Protein AF-A0A4Y2CE20-F1 (afdb_monomer_lite)

Sequence (156 aa):
DAIPNYDEEVDYIQELLETLKATRIEEEKEAKRLEEEKKKLEREEKWIAEEREAKRILEEKELENAFQLKKLQLELENKSRPSETVPMAKPKLEMRHLMQKFDPKEGDVSLYLVLFERQARRVEINEDSWVSHLIGRDVTADCQGVGRSFKRLLAY

Radius of gyration: 48.74 Å; chains: 1; bounding box: 91×33×135 Å

Foldseek 3Di:
DDDPPVVVVVVVVVVVVVVVVVVVVVVVVVVVVVVVVVVVVVVVVVVVVVVVVVVVVVVVVVVVVVVVVVVVVVVVCVPVVPPPCCPPPVVVCQLPNQADDADPVPGDPLVRVVSLVVVCVVNVPDLLCSVCSVVVHPDPDDPPDDSPPPVVVNPD

Organism: Araneus ventricosus (NCBI:txid182803)

pLDDT: mean 79.22, std 19.48, range [39.97, 98.0]

Structure (mmCIF, N/CA/C/O backbone):
data_AF-A0A4Y2CE20-F1
#
_entry.id   AF-A0A4Y2CE20-F1
#
loop_
_atom_site.group_PDB
_atom_site.id
_atom_site.type_symbol
_atom_site.label_atom_id
_atom_site.label_alt_id
_atom_site.label_comp_id
_atom_site.label_asym_id
_atom_site.label_entity_id
_atom_site.label_seq_id
_atom_site.pdbx_PDB_ins_code
_atom_site.Cartn_x
_atom_site.Cartn_y
_atom_site.Cartn_z
_atom_site.occupancy
_atom_site.B_iso_or_equiv
_atom_site.auth_seq_id
_atom_site.auth_comp_id
_atom_site.auth_asym_id
_atom_site.auth_atom_id
_atom_site.pdbx_PDB_model_num
ATOM 1 N N . ASP A 1 1 ? 29.019 15.490 -77.343 1.00 45.09 1 ASP A N 1
ATOM 2 C CA . ASP A 1 1 ? 28.547 14.365 -76.518 1.00 45.09 1 ASP A CA 1
ATOM 3 C C . ASP A 1 1 ? 29.374 14.284 -75.248 1.00 45.09 1 ASP A C 1
ATOM 5 O O . ASP A 1 1 ? 30.512 13.836 -75.288 1.00 45.09 1 ASP A O 1
ATOM 9 N N . ALA A 1 2 ? 28.860 14.842 -74.149 1.00 59.84 2 ALA A N 1
ATOM 10 C CA . ALA A 1 2 ? 29.476 14.685 -72.835 1.00 59.84 2 ALA A CA 1
ATOM 11 C C . ALA A 1 2 ? 28.976 13.358 -72.256 1.00 59.84 2 ALA A C 1
ATOM 13 O O . ALA A 1 2 ? 27.773 13.183 -72.071 1.00 59.84 2 ALA A O 1
ATOM 14 N N . ILE A 1 3 ? 29.888 12.411 -72.053 1.00 59.00 3 ILE A N 1
ATOM 15 C CA . ILE A 1 3 ? 29.602 11.140 -71.385 1.00 59.00 3 ILE A CA 1
ATOM 16 C C . ILE A 1 3 ? 29.281 11.482 -69.920 1.00 59.00 3 ILE A C 1
ATOM 18 O O . ILE A 1 3 ? 30.120 12.123 -69.283 1.00 59.00 3 ILE A O 1
ATOM 22 N N . PRO A 1 4 ? 28.096 11.137 -69.381 1.00 60.47 4 PRO A N 1
ATOM 23 C CA . PRO A 1 4 ? 27.798 11.373 -67.972 1.00 60.47 4 PRO A CA 1
ATOM 24 C C . PRO A 1 4 ? 28.794 10.601 -67.099 1.00 60.47 4 PRO A C 1
ATOM 26 O O . PRO A 1 4 ? 29.064 9.428 -67.365 1.00 60.47 4 PRO A O 1
ATOM 29 N N . ASN A 1 5 ? 29.369 11.261 -66.092 1.00 66.38 5 ASN A N 1
ATOM 30 C CA . ASN A 1 5 ? 30.322 10.651 -65.166 1.00 66.38 5 ASN A CA 1
ATOM 31 C C . ASN A 1 5 ? 29.565 9.801 -64.133 1.00 66.38 5 ASN A C 1
ATOM 33 O O . ASN A 1 5 ? 29.279 10.251 -63.029 1.00 66.38 5 ASN A O 1
ATOM 37 N N . TYR A 1 6 ? 29.179 8.591 -64.539 1.00 61.97 6 TYR A N 1
ATOM 38 C CA . TYR A 1 6 ? 28.413 7.649 -63.718 1.00 61.97 6 TYR A CA 1
ATOM 39 C C . TYR A 1 6 ? 29.158 7.183 -62.455 1.00 61.97 6 TYR A C 1
ATOM 41 O O . TYR A 1 6 ? 28.506 6.740 -61.514 1.00 61.97 6 TYR A O 1
ATOM 49 N N . ASP A 1 7 ? 30.487 7.301 -62.404 1.00 68.50 7 ASP A N 1
ATOM 50 C CA . ASP A 1 7 ? 31.287 6.806 -61.277 1.00 68.50 7 ASP A CA 1
ATOM 51 C C . ASP A 1 7 ? 31.102 7.667 -60.010 1.00 68.50 7 ASP A C 1
ATOM 53 O O . ASP A 1 7 ? 30.939 7.125 -58.920 1.00 68.50 7 ASP A O 1
ATOM 57 N N . GLU A 1 8 ? 30.998 8.997 -60.139 1.00 76.69 8 GLU A N 1
ATOM 58 C CA . GLU A 1 8 ? 30.767 9.899 -58.993 1.00 76.69 8 GLU A CA 1
ATOM 59 C C . GLU A 1 8 ? 29.369 9.723 -58.371 1.00 76.69 8 GLU A C 1
ATOM 61 O O . GLU A 1 8 ? 29.204 9.801 -57.151 1.00 76.69 8 GLU A O 1
ATOM 66 N N . GLU A 1 9 ? 28.348 9.460 -59.194 1.00 82.56 9 GLU A N 1
ATOM 67 C CA . GLU A 1 9 ? 26.987 9.205 -58.706 1.00 82.56 9 GLU A CA 1
ATOM 68 C C . GLU A 1 9 ? 26.888 7.856 -57.979 1.00 82.56 9 GLU A C 1
ATOM 70 O O . GLU A 1 9 ? 26.180 7.744 -56.976 1.00 82.56 9 GLU A O 1
ATOM 75 N N . VAL A 1 10 ? 27.612 6.835 -58.451 1.00 86.31 10 VAL A N 1
ATOM 76 C CA . VAL A 1 10 ? 27.662 5.513 -57.809 1.00 86.31 10 VAL A CA 1
ATOM 77 C C . VAL A 1 10 ? 28.376 5.587 -56.458 1.00 86.31 10 VAL A C 1
ATOM 79 O O . VAL A 1 10 ? 27.849 5.045 -55.482 1.00 86.31 10 VAL A O 1
ATOM 82 N N . ASP A 1 11 ? 29.496 6.308 -56.372 1.00 86.81 11 ASP A N 1
ATOM 83 C CA . ASP A 1 11 ? 30.224 6.528 -55.116 1.00 86.81 11 ASP A CA 1
ATOM 84 C C . ASP A 1 11 ? 29.355 7.270 -54.085 1.00 86.81 11 ASP A C 1
ATOM 86 O O . ASP A 1 11 ? 29.255 6.851 -52.928 1.00 86.81 11 ASP A O 1
ATOM 90 N N . TYR A 1 12 ? 28.628 8.307 -54.517 1.00 90.38 12 TYR A N 1
ATOM 91 C CA . TYR A 1 12 ? 27.691 9.041 -53.662 1.00 90.38 12 TYR A CA 1
ATOM 92 C C . TYR A 1 12 ? 26.539 8.160 -53.151 1.00 90.38 12 TYR A C 1
ATOM 94 O O . TYR A 1 12 ? 26.181 8.201 -51.970 1.00 90.38 12 TYR A O 1
ATOM 102 N N . ILE A 1 13 ? 25.952 7.329 -54.020 1.00 92.31 13 ILE A N 1
ATOM 103 C CA . ILE A 1 13 ? 24.880 6.399 -53.635 1.00 92.31 13 ILE A CA 1
ATOM 104 C C . ILE A 1 13 ? 25.403 5.353 -52.645 1.00 92.31 13 ILE A C 1
ATOM 106 O O . ILE A 1 13 ? 24.688 4.994 -51.704 1.00 92.31 13 ILE A O 1
ATOM 110 N N . GLN A 1 14 ? 26.633 4.871 -52.827 1.00 92.44 14 GLN A N 1
ATOM 111 C CA . GLN A 1 14 ? 27.249 3.911 -51.920 1.00 92.44 14 GLN A CA 1
ATOM 112 C C . GLN A 1 14 ? 27.486 4.518 -50.529 1.00 92.44 14 GLN A C 1
ATOM 114 O O . GLN A 1 14 ? 27.077 3.912 -49.536 1.00 92.44 14 GLN A O 1
ATOM 119 N N . GLU A 1 15 ? 28.045 5.729 -50.449 1.00 94.31 15 GLU A N 1
ATOM 120 C CA . GLU A 1 15 ? 28.243 6.458 -49.188 1.00 94.31 15 GLU A CA 1
ATOM 121 C C . GLU A 1 15 ? 26.904 6.722 -48.470 1.00 94.31 15 GLU A C 1
ATOM 123 O O . GLU A 1 15 ? 26.760 6.502 -47.260 1.00 94.31 15 GLU A O 1
ATOM 128 N N . LEU A 1 16 ? 25.865 7.107 -49.220 1.00 95.75 16 LEU A N 1
ATOM 129 C CA . LEU A 1 16 ? 24.520 7.304 -48.675 1.00 95.75 16 LEU A CA 1
ATOM 130 C C . LEU A 1 16 ? 23.920 5.997 -48.123 1.00 95.75 16 LEU A C 1
ATOM 132 O O . LEU A 1 16 ? 23.251 5.985 -47.089 1.00 95.75 16 LEU A O 1
ATOM 136 N N . LEU A 1 17 ? 24.171 4.867 -48.783 1.00 96.06 17 LEU A N 1
ATOM 137 C CA . LEU A 1 17 ? 23.738 3.549 -48.314 1.00 96.06 17 LEU A CA 1
ATOM 138 C C . LEU A 1 17 ? 24.485 3.102 -47.054 1.00 96.06 17 LEU A C 1
ATOM 140 O O . LEU A 1 17 ? 23.887 2.472 -46.179 1.00 96.06 17 LEU A O 1
ATOM 144 N N . GLU A 1 18 ? 25.778 3.392 -46.957 1.00 96.12 18 GLU A N 1
ATOM 145 C CA . GLU A 1 18 ? 26.597 3.075 -45.786 1.00 96.12 18 GLU A CA 1
ATOM 146 C C . GLU A 1 18 ? 26.161 3.889 -44.568 1.00 96.12 18 GLU A C 1
ATOM 148 O O . GLU A 1 18 ? 25.946 3.322 -43.493 1.00 96.12 18 GLU A O 1
ATOM 153 N N . THR A 1 19 ? 25.923 5.188 -44.750 1.00 96.25 19 THR A N 1
ATOM 154 C CA . THR A 1 19 ? 25.408 6.063 -43.689 1.00 96.25 19 THR A CA 1
ATOM 155 C C . THR A 1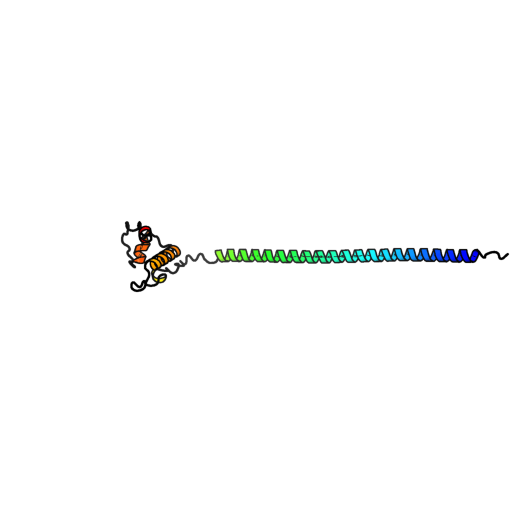 19 ? 24.020 5.631 -43.219 1.00 96.25 19 THR A C 1
ATOM 157 O O . THR A 1 19 ? 23.818 5.487 -42.016 1.00 96.25 19 THR A O 1
ATOM 160 N N . LEU A 1 20 ? 23.091 5.307 -44.127 1.00 96.81 20 LEU A N 1
ATOM 161 C CA . LEU A 1 20 ? 21.760 4.790 -43.768 1.00 96.81 20 LEU A CA 1
ATOM 162 C C . LEU A 1 20 ? 21.807 3.450 -43.017 1.00 96.81 20 LEU A C 1
ATOM 164 O O . LEU A 1 20 ? 20.983 3.187 -42.139 1.00 96.81 20 LEU A O 1
ATOM 168 N N . LYS A 1 21 ? 22.756 2.570 -43.354 1.00 97.00 21 LYS A N 1
ATOM 169 C CA . LYS A 1 21 ? 22.967 1.322 -42.604 1.00 97.00 21 LYS A CA 1
ATOM 170 C C . LYS A 1 21 ? 23.512 1.615 -41.209 1.00 97.00 21 LYS A C 1
ATOM 172 O O . LYS A 1 21 ? 23.043 1.015 -40.244 1.00 97.00 21 LYS A O 1
ATOM 177 N N . ALA A 1 22 ? 24.474 2.529 -41.101 1.00 96.44 22 ALA A N 1
ATOM 178 C CA . ALA A 1 22 ? 25.072 2.913 -39.830 1.00 96.44 22 ALA A CA 1
ATOM 179 C C . ALA A 1 22 ? 24.051 3.569 -38.889 1.00 96.44 22 ALA A C 1
ATOM 181 O O . ALA A 1 22 ? 23.974 3.178 -37.724 1.00 96.44 22 ALA A O 1
ATOM 182 N N . THR A 1 23 ? 23.223 4.493 -39.390 1.00 96.56 23 THR A N 1
ATOM 183 C CA . THR A 1 23 ? 22.168 5.138 -38.592 1.00 96.56 23 THR A CA 1
ATOM 184 C C . THR A 1 23 ? 21.162 4.118 -38.084 1.00 96.56 23 THR A C 1
ATOM 186 O O . THR A 1 23 ? 20.877 4.090 -36.893 1.00 96.56 23 THR A O 1
ATOM 189 N N . ARG A 1 24 ? 20.699 3.206 -38.945 1.00 96.88 24 ARG A N 1
ATOM 190 C CA . ARG A 1 24 ? 19.736 2.170 -38.556 1.00 96.88 24 ARG A CA 1
ATOM 191 C C . ARG A 1 24 ? 20.289 1.200 -37.508 1.00 96.88 24 ARG A C 1
ATOM 193 O O . ARG A 1 24 ? 19.555 0.772 -36.622 1.00 96.88 24 ARG A O 1
ATOM 200 N N . ILE A 1 25 ? 21.577 0.858 -37.593 1.00 97.06 25 ILE A N 1
ATOM 201 C CA . ILE A 1 25 ? 22.255 0.048 -36.569 1.00 97.06 25 ILE A CA 1
ATOM 202 C C . ILE A 1 25 ? 22.321 0.805 -35.240 1.00 97.06 25 ILE A C 1
ATOM 204 O O . ILE A 1 25 ? 22.123 0.200 -34.186 1.00 97.06 25 ILE A O 1
ATOM 208 N N . GLU A 1 26 ? 22.616 2.104 -35.268 1.00 96.31 26 GLU A N 1
ATOM 209 C CA . GLU A 1 26 ? 22.687 2.903 -34.047 1.00 96.31 26 GLU A CA 1
ATOM 210 C C . GLU A 1 26 ? 21.305 3.073 -33.409 1.00 96.31 26 GLU A C 1
ATOM 212 O O . GLU A 1 26 ? 21.162 2.803 -32.221 1.00 96.31 26 GLU A O 1
ATOM 217 N N . GLU A 1 27 ? 20.270 3.370 -34.197 1.00 96.69 27 GLU A N 1
ATOM 218 C CA . GLU A 1 27 ? 18.875 3.425 -33.739 1.00 96.69 27 GLU A CA 1
ATOM 219 C C . GLU A 1 27 ? 18.436 2.113 -33.072 1.00 96.69 27 GLU A C 1
ATOM 221 O O . GLU A 1 27 ? 17.801 2.130 -32.017 1.00 96.69 27 GLU A O 1
ATOM 226 N N . GLU A 1 28 ? 18.807 0.957 -33.634 1.00 96.06 28 GLU A N 1
ATOM 227 C CA . GLU A 1 28 ? 18.490 -0.340 -33.029 1.00 96.06 28 GLU A CA 1
ATOM 228 C C . GLU A 1 28 ? 19.216 -0.544 -31.687 1.00 96.06 28 GLU A C 1
ATOM 230 O O . GLU A 1 28 ? 18.641 -1.091 -30.740 1.00 96.06 28 GLU A O 1
ATOM 235 N N . LYS A 1 29 ? 20.471 -0.092 -31.567 1.00 96.88 29 LYS A N 1
ATOM 236 C CA . LYS A 1 29 ? 21.198 -0.129 -30.288 1.00 96.88 29 LYS A CA 1
ATOM 237 C C . LYS A 1 29 ? 20.561 0.801 -29.264 1.00 96.88 29 LYS A C 1
ATOM 239 O O . LYS A 1 29 ? 20.404 0.397 -28.115 1.00 96.88 29 LYS A O 1
ATOM 244 N N . GLU A 1 30 ? 20.189 2.017 -29.656 1.00 97.12 30 GLU A N 1
ATOM 245 C CA . GLU A 1 30 ? 19.514 2.966 -28.769 1.00 97.12 30 GLU A CA 1
ATOM 246 C C . GLU A 1 30 ? 18.176 2.411 -28.281 1.00 97.12 30 GLU A C 1
ATOM 248 O O . GLU A 1 30 ? 17.892 2.456 -27.083 1.00 97.12 30 GLU A O 1
ATOM 253 N N . ALA A 1 31 ? 17.395 1.807 -29.181 1.00 97.31 31 ALA A N 1
ATOM 254 C CA . ALA A 1 31 ? 16.137 1.155 -28.843 1.00 97.31 31 ALA A CA 1
ATOM 255 C C . ALA A 1 31 ? 16.338 0.033 -27.813 1.00 97.31 31 ALA A C 1
ATOM 257 O O . ALA A 1 31 ? 15.600 -0.023 -26.829 1.00 97.31 31 ALA A O 1
ATOM 258 N N . LYS A 1 32 ? 17.373 -0.804 -27.976 1.00 97.50 32 LYS A N 1
ATOM 259 C CA . LYS A 1 32 ? 17.718 -1.850 -26.997 1.00 97.50 32 LYS A CA 1
ATOM 260 C C . LYS A 1 32 ? 18.102 -1.270 -25.636 1.00 97.50 32 LYS A C 1
ATOM 262 O O . LYS A 1 32 ? 17.614 -1.757 -24.621 1.00 97.50 32 LYS A O 1
ATOM 267 N N . ARG A 1 33 ? 18.913 -0.204 -25.595 1.00 97.38 33 ARG A N 1
ATOM 268 C CA . ARG A 1 33 ? 19.274 0.467 -24.329 1.00 97.38 33 ARG A CA 1
ATOM 269 C C . ARG A 1 33 ? 18.038 1.025 -23.618 1.00 97.38 33 ARG A C 1
ATOM 271 O O . ARG A 1 33 ? 17.881 0.824 -22.417 1.00 97.38 33 ARG A O 1
ATOM 278 N N . LEU A 1 34 ? 17.145 1.681 -24.361 1.00 97.69 34 LEU A N 1
ATOM 279 C CA . LEU A 1 34 ? 15.893 2.223 -23.828 1.00 97.69 34 LEU A CA 1
ATOM 280 C C . LEU A 1 34 ? 14.955 1.123 -23.321 1.00 97.69 34 LEU A C 1
ATOM 282 O O . LEU A 1 34 ? 14.298 1.298 -22.297 1.00 97.69 34 LEU A O 1
ATOM 286 N N . GLU A 1 35 ? 14.875 -0.009 -24.017 1.00 97.69 35 GLU A N 1
ATOM 287 C CA . GLU A 1 35 ? 14.076 -1.155 -23.580 1.00 97.69 35 GLU A CA 1
ATOM 288 C C . GLU A 1 35 ? 14.618 -1.756 -22.275 1.00 97.69 35 GLU A C 1
ATOM 290 O O . GLU A 1 35 ? 13.853 -2.025 -21.346 1.00 97.69 35 GLU A O 1
ATOM 295 N N . GLU A 1 36 ? 15.938 -1.912 -22.161 1.00 97.69 36 GLU A N 1
ATOM 296 C CA . GLU A 1 36 ? 16.588 -2.391 -20.939 1.00 97.69 36 GLU A CA 1
ATOM 297 C C . GLU A 1 36 ? 16.376 -1.442 -19.753 1.00 97.69 36 GLU A C 1
ATOM 299 O O . GLU A 1 36 ? 16.075 -1.900 -18.645 1.00 97.69 36 GLU A O 1
ATOM 304 N N . GLU A 1 37 ? 16.484 -0.132 -19.981 1.00 97.69 37 GLU A N 1
ATOM 305 C CA . GLU A 1 37 ? 16.239 0.895 -18.969 1.00 97.69 37 GLU A CA 1
ATOM 306 C C . GLU A 1 37 ? 14.778 0.889 -18.507 1.00 97.69 37 GLU A C 1
ATOM 308 O O . GLU A 1 37 ? 14.516 0.813 -17.305 1.00 97.69 37 GLU A O 1
ATOM 313 N N . LYS A 1 38 ? 13.819 0.849 -19.443 1.00 97.19 38 LYS A N 1
ATOM 314 C CA . LYS A 1 38 ? 12.388 0.714 -19.124 1.00 97.19 38 LYS A CA 1
ATOM 315 C C . LYS A 1 38 ? 12.112 -0.532 -18.296 1.00 97.19 38 LYS A C 1
ATOM 317 O O . LYS A 1 38 ? 11.423 -0.460 -17.284 1.00 97.19 38 LYS A O 1
ATOM 322 N N . LYS A 1 39 ? 12.705 -1.666 -18.668 1.00 97.88 39 LYS A N 1
ATOM 323 C CA . LYS A 1 39 ? 12.564 -2.924 -17.927 1.00 97.88 39 LYS A CA 1
ATOM 324 C C . LYS A 1 39 ? 13.204 -2.856 -16.540 1.00 97.88 39 LYS A C 1
ATOM 326 O O . LYS A 1 39 ? 12.811 -3.588 -15.635 1.00 97.88 39 LYS A O 1
ATOM 331 N N . LYS A 1 40 ? 14.239 -2.038 -16.348 1.00 97.75 40 LYS A N 1
ATOM 332 C CA . LYS A 1 40 ? 14.842 -1.809 -15.031 1.00 97.75 40 LYS A CA 1
ATOM 333 C C . LYS A 1 40 ? 13.924 -0.957 -14.155 1.00 97.75 40 LYS A C 1
ATOM 335 O O . LYS A 1 40 ? 13.656 -1.370 -13.031 1.00 97.75 40 LYS A O 1
ATOM 340 N N . LEU A 1 41 ? 13.398 0.138 -14.699 1.00 97.50 41 LEU A N 1
ATOM 341 C CA . LEU A 1 41 ? 12.436 1.006 -14.020 1.00 97.50 41 LEU A CA 1
ATOM 342 C C . LEU A 1 41 ? 11.167 0.246 -13.626 1.00 97.50 41 LEU A C 1
ATOM 344 O O . LEU A 1 41 ? 10.768 0.300 -12.473 1.00 97.50 41 LEU A O 1
ATOM 348 N N . GLU A 1 42 ? 10.595 -0.553 -14.528 1.00 97.38 42 GLU A N 1
ATOM 349 C CA . GLU A 1 42 ? 9.395 -1.350 -14.237 1.00 97.38 42 GLU A CA 1
ATOM 350 C C . GLU A 1 42 ? 9.618 -2.332 -13.071 1.00 97.38 42 GLU A C 1
ATOM 352 O O . GLU A 1 42 ? 8.757 -2.500 -12.207 1.00 97.38 42 GLU A O 1
ATOM 357 N N . ARG A 1 43 ? 10.795 -2.972 -13.002 1.00 97.12 43 ARG A N 1
ATOM 358 C CA . ARG A 1 43 ? 11.141 -3.852 -11.873 1.00 97.12 43 ARG A CA 1
ATOM 359 C C . ARG A 1 43 ? 11.267 -3.079 -10.563 1.00 97.12 43 ARG A C 1
ATOM 361 O O . ARG A 1 43 ? 10.843 -3.587 -9.529 1.00 97.12 43 ARG A O 1
ATOM 368 N N . GLU A 1 44 ? 11.864 -1.895 -10.604 1.00 97.19 44 GLU A N 1
ATOM 369 C CA . GLU A 1 44 ? 12.041 -1.039 -9.432 1.00 97.19 44 GLU A CA 1
ATOM 370 C C . GLU A 1 44 ? 10.696 -0.502 -8.929 1.00 97.19 44 GLU A C 1
ATOM 372 O O . GLU A 1 44 ? 10.394 -0.624 -7.745 1.00 97.19 44 GLU A O 1
ATOM 377 N N . GLU A 1 45 ? 9.833 -0.023 -9.824 1.00 97.25 45 GLU A N 1
ATOM 378 C CA . GLU A 1 45 ? 8.466 0.388 -9.493 1.00 97.25 45 GLU A CA 1
ATOM 379 C C . GLU A 1 45 ? 7.659 -0.762 -8.889 1.00 97.25 45 GLU A C 1
ATOM 381 O O . GLU A 1 45 ? 6.978 -0.578 -7.877 1.00 97.25 45 GLU A O 1
ATOM 386 N N . LYS A 1 46 ? 7.773 -1.966 -9.463 1.00 97.88 46 LYS A N 1
ATOM 387 C CA . LYS A 1 46 ? 7.117 -3.162 -8.931 1.00 97.88 46 LYS A CA 1
ATOM 388 C C . LYS A 1 46 ? 7.611 -3.500 -7.525 1.00 97.88 46 LYS A C 1
ATOM 390 O O . LYS A 1 46 ? 6.794 -3.783 -6.653 1.00 97.88 46 LYS A O 1
ATOM 395 N N . TRP A 1 47 ? 8.921 -3.441 -7.298 1.00 97.50 47 TRP A N 1
ATOM 396 C CA . TRP A 1 47 ? 9.510 -3.685 -5.983 1.00 97.50 47 TRP A CA 1
ATOM 397 C C . TRP A 1 47 ? 9.032 -2.659 -4.946 1.00 97.50 47 TRP A C 1
ATOM 399 O O . TRP A 1 47 ? 8.597 -3.039 -3.861 1.00 97.50 47 TRP A O 1
ATOM 409 N N . ILE A 1 48 ? 9.001 -1.373 -5.307 1.00 98.00 48 ILE A N 1
ATOM 410 C CA . ILE A 1 48 ? 8.488 -0.302 -4.442 1.00 98.00 48 ILE A CA 1
ATOM 411 C C . ILE A 1 48 ? 6.996 -0.506 -4.131 1.00 98.00 48 ILE A C 1
ATOM 413 O 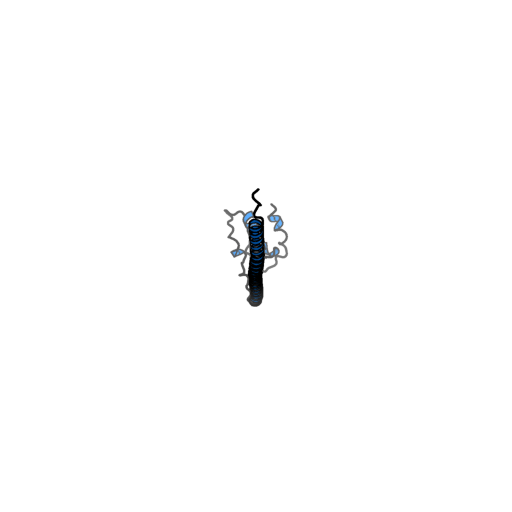O . ILE A 1 48 ? 6.553 -0.264 -3.005 1.00 98.00 48 ILE A O 1
ATOM 417 N N . ALA A 1 49 ? 6.194 -0.927 -5.112 1.00 97.88 49 ALA A N 1
ATOM 418 C CA . ALA A 1 49 ? 4.773 -1.195 -4.911 1.00 97.88 49 ALA A CA 1
ATOM 419 C C . ALA A 1 49 ? 4.543 -2.366 -3.940 1.00 97.88 49 ALA A C 1
ATOM 421 O O . ALA A 1 49 ? 3.736 -2.237 -3.016 1.00 97.88 49 ALA A O 1
ATOM 422 N N . GLU A 1 50 ? 5.288 -3.459 -4.113 1.00 97.50 50 GLU A N 1
ATOM 423 C CA . GLU A 1 50 ? 5.234 -4.642 -3.251 1.00 97.50 50 GLU A CA 1
ATOM 424 C C . GLU A 1 50 ? 5.693 -4.325 -1.821 1.00 97.50 50 GLU A C 1
ATOM 426 O O . GLU A 1 50 ? 5.023 -4.697 -0.861 1.00 97.50 50 GLU A O 1
ATOM 431 N N . GLU A 1 51 ? 6.770 -3.555 -1.652 1.00 97.44 51 GLU A N 1
ATOM 432 C CA . GLU A 1 51 ? 7.245 -3.126 -0.332 1.00 97.44 51 GLU A CA 1
ATOM 433 C C . GLU A 1 51 ? 6.209 -2.253 0.393 1.00 97.44 51 GLU A C 1
ATOM 435 O O . GLU A 1 51 ? 5.929 -2.445 1.581 1.00 97.44 51 GLU A O 1
ATOM 440 N N . ARG A 1 52 ? 5.577 -1.314 -0.324 1.00 96.81 52 ARG A N 1
ATOM 441 C CA . ARG A 1 52 ? 4.493 -0.489 0.231 1.00 96.81 52 ARG A CA 1
ATOM 442 C C . ARG A 1 52 ? 3.294 -1.333 0.639 1.00 96.81 52 ARG A C 1
ATOM 444 O O . ARG A 1 52 ? 2.674 -1.043 1.658 1.00 96.81 52 ARG A O 1
ATOM 451 N N . GLU A 1 53 ? 2.939 -2.339 -0.150 1.00 97.31 53 GLU A N 1
ATOM 452 C CA . GLU A 1 53 ? 1.846 -3.252 0.172 1.00 97.31 53 GLU A CA 1
ATOM 453 C C . GLU A 1 53 ? 2.164 -4.127 1.384 1.00 97.31 53 GLU A C 1
ATOM 455 O O . GLU A 1 53 ? 1.365 -4.169 2.319 1.00 97.31 53 GLU A O 1
ATOM 460 N N . ALA A 1 54 ? 3.355 -4.724 1.434 1.00 98.00 54 ALA A N 1
ATOM 461 C CA . ALA A 1 54 ? 3.819 -5.499 2.578 1.00 98.00 54 ALA A CA 1
ATOM 462 C C . ALA A 1 54 ? 3.805 -4.667 3.869 1.00 98.00 54 ALA A C 1
ATOM 464 O O . ALA A 1 54 ? 3.366 -5.148 4.914 1.00 98.00 54 ALA A O 1
ATOM 465 N N . LYS A 1 55 ? 4.210 -3.394 3.789 1.00 97.81 55 LYS A N 1
ATOM 466 C CA . LYS A 1 55 ? 4.153 -2.469 4.924 1.00 97.81 55 LYS A CA 1
ATOM 467 C C . LYS A 1 55 ? 2.721 -2.225 5.408 1.00 97.81 55 LYS A C 1
ATOM 469 O O . LYS A 1 55 ? 2.490 -2.277 6.612 1.00 97.81 55 LYS A O 1
ATOM 474 N N . ARG A 1 56 ? 1.762 -2.000 4.498 1.00 97.62 56 ARG A N 1
ATOM 475 C CA . ARG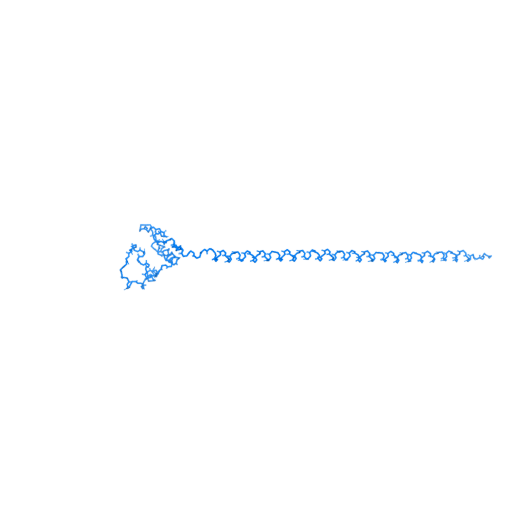 A 1 56 ? 0.342 -1.831 4.868 1.00 97.62 56 ARG A CA 1
ATOM 476 C C . ARG A 1 56 ? -0.215 -3.080 5.549 1.00 97.62 56 ARG A C 1
ATOM 478 O O . ARG A 1 56 ? -0.867 -2.965 6.578 1.00 97.62 56 ARG A O 1
ATOM 485 N N . ILE A 1 57 ? 0.075 -4.260 4.999 1.00 97.94 57 ILE A N 1
ATOM 486 C CA . ILE A 1 57 ? -0.380 -5.541 5.560 1.00 97.94 57 ILE A CA 1
ATOM 487 C C . ILE A 1 57 ? 0.205 -5.757 6.960 1.00 97.94 57 ILE A C 1
ATOM 489 O O . ILE A 1 57 ? -0.492 -6.224 7.861 1.00 97.94 57 ILE A O 1
ATOM 493 N N . LEU A 1 58 ? 1.483 -5.424 7.158 1.00 97.62 58 LEU A N 1
ATOM 494 C CA . LEU A 1 58 ? 2.124 -5.539 8.464 1.00 97.62 58 LEU A CA 1
ATOM 495 C C . LEU A 1 58 ? 1.480 -4.601 9.491 1.00 97.62 58 LEU A C 1
ATOM 497 O O . LEU A 1 58 ? 1.140 -5.054 10.579 1.00 97.62 58 LEU A O 1
ATOM 501 N N . GLU A 1 59 ? 1.267 -3.335 9.132 1.00 96.81 59 GLU A N 1
ATOM 502 C CA . GLU A 1 59 ? 0.623 -2.339 9.998 1.00 96.81 59 GLU A CA 1
ATOM 503 C C . GLU A 1 59 ? -0.814 -2.746 10.369 1.00 96.81 59 GLU A C 1
ATOM 505 O O . GLU A 1 59 ? -1.204 -2.676 11.534 1.00 96.81 59 GLU A O 1
ATOM 510 N N . GLU A 1 60 ? -1.588 -3.257 9.409 1.00 96.81 60 GLU A N 1
ATOM 511 C CA . GLU A 1 60 ? -2.934 -3.784 9.656 1.00 96.81 60 GLU A CA 1
ATOM 512 C C . GLU A 1 60 ? -2.909 -4.980 10.619 1.00 96.81 60 GLU A C 1
ATOM 514 O O . GLU A 1 60 ? -3.693 -5.043 11.568 1.00 96.81 60 GLU A O 1
ATOM 519 N N . LYS A 1 61 ? -1.960 -5.905 10.436 1.00 97.56 61 LYS A N 1
ATOM 520 C CA . LYS A 1 61 ? -1.786 -7.059 11.327 1.00 97.56 61 LYS A CA 1
ATOM 521 C C . LYS A 1 61 ? -1.355 -6.645 12.736 1.00 97.56 61 LYS A C 1
ATOM 523 O O . LYS A 1 61 ? -1.790 -7.256 13.712 1.00 97.56 61 LYS A O 1
ATOM 528 N N . GLU A 1 62 ? -0.501 -5.633 12.864 1.00 96.75 62 GLU A N 1
ATOM 529 C CA . GLU A 1 62 ? -0.117 -5.067 14.160 1.00 96.75 62 GLU A CA 1
ATOM 530 C C . GLU A 1 62 ? -1.311 -4.417 14.862 1.00 96.75 62 GLU A C 1
ATOM 532 O O . GLU A 1 62 ? -1.504 -4.639 16.060 1.00 96.75 62 GLU A O 1
ATOM 537 N N . LEU A 1 63 ? -2.152 -3.687 14.124 1.00 97.25 63 LEU A N 1
ATOM 538 C CA . LEU A 1 63 ? -3.370 -3.089 14.660 1.00 97.25 63 LEU A CA 1
ATOM 539 C C . LEU A 1 63 ? -4.369 -4.157 15.129 1.00 97.25 63 LEU A C 1
ATOM 541 O O . LEU A 1 63 ? -4.900 -4.049 16.236 1.00 97.25 63 LEU A O 1
ATOM 545 N N . GLU A 1 64 ? -4.581 -5.206 14.333 1.00 96.56 64 GLU A N 1
ATOM 546 C CA . GLU A 1 64 ? -5.445 -6.337 14.685 1.00 96.56 64 GLU A CA 1
ATOM 547 C C . GLU A 1 64 ? -4.927 -7.059 15.938 1.00 96.56 64 GLU A C 1
ATOM 549 O O . GLU A 1 64 ? -5.673 -7.280 16.894 1.00 96.56 64 GLU A O 1
ATOM 554 N N . ASN A 1 65 ? -3.623 -7.345 16.005 1.00 96.94 65 ASN A N 1
ATOM 555 C CA . ASN A 1 65 ? -3.006 -7.934 17.194 1.00 96.94 65 ASN A CA 1
ATOM 556 C C . ASN A 1 65 ? -3.168 -7.033 18.429 1.00 96.94 65 ASN A C 1
ATOM 558 O O . ASN A 1 65 ? -3.503 -7.517 19.512 1.00 96.94 65 ASN A O 1
ATOM 562 N N . ALA A 1 66 ? -2.964 -5.720 18.285 1.00 96.81 66 ALA A N 1
ATOM 563 C CA . ALA A 1 66 ? -3.144 -4.763 19.373 1.00 96.81 66 ALA A CA 1
ATOM 564 C C . ALA A 1 66 ? -4.604 -4.704 19.847 1.00 96.81 66 ALA A C 1
ATOM 566 O O . ALA A 1 66 ? -4.868 -4.616 21.051 1.00 96.81 66 ALA A O 1
ATOM 567 N N . PHE A 1 67 ? -5.560 -4.789 18.922 1.00 97.00 67 PHE A N 1
ATOM 568 C CA . PHE A 1 67 ? -6.981 -4.858 19.240 1.00 97.00 67 PHE A CA 1
ATOM 569 C C . PHE A 1 67 ? -7.328 -6.142 20.004 1.00 97.00 67 PHE A C 1
ATOM 571 O O . PHE A 1 67 ? -7.977 -6.074 21.051 1.00 97.00 67 PHE A O 1
ATOM 578 N N . GLN A 1 68 ? -6.839 -7.299 19.552 1.00 96.38 68 GLN A N 1
ATOM 579 C CA . GLN A 1 68 ? -7.041 -8.571 20.251 1.00 96.38 68 GLN A CA 1
ATOM 580 C C . GLN A 1 68 ? -6.421 -8.567 21.651 1.00 96.38 68 GLN A C 1
ATOM 582 O O . GLN A 1 68 ? -7.055 -9.025 22.604 1.00 96.38 68 GLN A O 1
ATOM 587 N N . LEU A 1 69 ? -5.230 -7.983 21.812 1.00 96.19 69 LEU A N 1
ATOM 588 C CA . LEU A 1 69 ? -4.605 -7.807 23.124 1.00 96.19 69 LEU A CA 1
ATOM 589 C C . LEU A 1 69 ? -5.455 -6.929 24.044 1.00 96.19 69 LEU A C 1
ATOM 591 O O . LEU A 1 69 ? -5.697 -7.316 25.186 1.00 96.19 69 LEU A O 1
ATOM 595 N N . LYS A 1 70 ? -5.967 -5.790 23.558 1.00 94.44 70 LYS A N 1
ATOM 596 C CA . LYS A 1 70 ? -6.888 -4.943 24.338 1.00 94.44 70 LYS A CA 1
ATOM 597 C C . LYS A 1 70 ? -8.165 -5.684 24.720 1.00 94.44 70 LYS A C 1
ATOM 599 O O . LYS A 1 70 ? -8.633 -5.550 25.848 1.00 94.44 70 LYS A O 1
ATOM 604 N N . LYS A 1 71 ? -8.722 -6.487 23.812 1.00 95.38 71 LYS A N 1
ATOM 605 C CA . LYS A 1 71 ? -9.902 -7.308 24.097 1.00 95.38 71 LYS A CA 1
ATOM 606 C C . LYS A 1 71 ? -9.624 -8.306 25.223 1.00 95.38 71 LYS A C 1
ATOM 608 O O . LYS A 1 71 ? -10.406 -8.383 26.165 1.00 95.38 71 LYS A O 1
ATOM 613 N N . LEU A 1 72 ? -8.497 -9.015 25.169 1.00 94.50 72 LEU A N 1
ATOM 614 C CA . LEU A 1 72 ? -8.093 -9.948 26.224 1.00 94.50 72 LEU A CA 1
ATOM 615 C C . LEU A 1 72 ? -7.802 -9.232 27.547 1.00 94.50 72 LEU A C 1
ATOM 617 O O . LEU A 1 72 ? -8.172 -9.748 28.597 1.00 94.50 72 LEU A O 1
ATOM 621 N N . GLN A 1 73 ? -7.193 -8.044 27.515 1.00 92.75 73 GLN A N 1
ATOM 622 C CA . GLN A 1 73 ? -7.006 -7.214 28.708 1.00 92.75 73 GLN A CA 1
ATOM 623 C C . GLN A 1 73 ? -8.343 -6.832 29.342 1.00 92.75 73 GLN A C 1
ATOM 625 O O . GLN A 1 73 ? -8.483 -6.991 30.545 1.00 92.75 73 GLN A O 1
ATOM 630 N N . LEU A 1 74 ? -9.339 -6.416 28.555 1.00 90.56 74 LEU A N 1
ATOM 631 C CA . LEU A 1 74 ? -10.685 -6.122 29.058 1.00 90.56 74 LEU A CA 1
ATOM 632 C C . LEU A 1 74 ? -11.398 -7.372 29.582 1.00 90.56 74 LEU A C 1
ATOM 634 O O . LEU A 1 74 ? -12.108 -7.307 30.580 1.00 90.56 74 LEU A O 1
ATOM 638 N N . GLU A 1 75 ? -11.241 -8.525 28.931 1.00 88.12 75 GLU A N 1
ATOM 639 C CA . GLU A 1 75 ? -11.783 -9.788 29.439 1.00 88.12 75 GLU A CA 1
ATOM 640 C C . GLU A 1 75 ? -11.124 -10.200 30.758 1.00 88.12 75 GLU A C 1
ATOM 642 O O . GLU A 1 75 ? -11.816 -10.673 31.659 1.00 88.12 75 GLU A O 1
ATOM 647 N N . LEU A 1 76 ? -9.806 -10.023 30.881 1.00 86.81 76 LEU A N 1
ATOM 648 C CA . LEU A 1 76 ? -9.076 -10.247 32.123 1.00 86.81 76 LEU A CA 1
ATOM 649 C C . LEU A 1 76 ? -9.488 -9.240 33.185 1.00 86.81 76 LEU A C 1
ATOM 651 O O . LEU A 1 76 ? -9.790 -9.676 34.279 1.00 86.81 76 LEU A O 1
ATOM 655 N N . GLU A 1 77 ? -9.590 -7.950 32.876 1.00 81.31 77 GLU A N 1
ATOM 656 C CA . GLU A 1 77 ? -10.056 -6.912 33.800 1.00 81.31 77 GLU A CA 1
ATOM 657 C C . GLU A 1 77 ? -11.493 -7.179 34.256 1.00 81.31 77 GLU A C 1
ATOM 659 O O . GLU A 1 77 ? -11.794 -7.053 35.434 1.00 81.31 77 GLU A O 1
ATOM 664 N N . ASN A 1 78 ? -12.377 -7.655 33.379 1.00 73.69 78 ASN A N 1
ATOM 665 C CA . ASN A 1 78 ? -13.724 -8.075 33.771 1.00 73.69 78 ASN A CA 1
ATOM 666 C C . ASN A 1 78 ? -13.731 -9.320 34.678 1.00 73.69 78 ASN A C 1
ATOM 668 O O . ASN A 1 78 ? -14.661 -9.482 35.464 1.00 73.69 78 ASN A O 1
ATOM 672 N N . LYS A 1 79 ? -12.722 -10.198 34.572 1.00 75.69 79 LYS A N 1
ATOM 673 C CA . LYS A 1 79 ? -12.553 -11.405 35.408 1.00 75.69 79 LYS A CA 1
ATOM 674 C C . LYS A 1 79 ? -11.741 -11.147 36.690 1.00 75.69 79 LYS A C 1
ATOM 676 O O . LYS A 1 79 ? -11.911 -11.878 37.662 1.00 75.69 79 LYS A O 1
ATOM 681 N N . SER A 1 80 ? -10.832 -10.170 36.669 1.00 61.69 80 SER A N 1
ATOM 682 C CA . SER A 1 80 ? -9.880 -9.813 37.730 1.00 61.69 80 SER A CA 1
ATOM 683 C C . SER A 1 80 ? -10.339 -8.623 38.548 1.00 61.69 80 SER A C 1
ATOM 685 O O . SER A 1 80 ? -9.892 -8.476 39.684 1.00 61.69 80 SER A O 1
ATOM 687 N N . ARG A 1 81 ? -11.246 -7.790 38.010 1.00 50.47 81 ARG A N 1
ATOM 688 C CA . ARG A 1 81 ? -12.216 -7.088 38.838 1.00 50.47 81 ARG A CA 1
ATOM 689 C C . ARG A 1 81 ? -12.762 -8.197 39.710 1.00 50.47 81 ARG A C 1
ATOM 691 O O . ARG A 1 81 ? -13.315 -9.155 39.156 1.00 50.47 81 ARG A O 1
ATOM 698 N N . PRO A 1 82 ?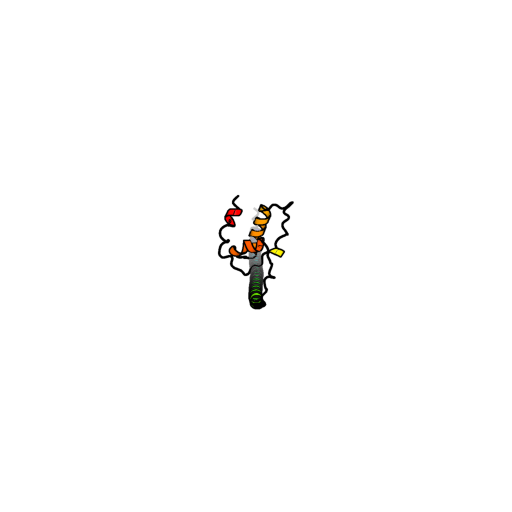 -12.503 -8.154 41.026 1.00 46.25 82 PRO A N 1
ATOM 699 C CA . PRO A 1 82 ? -12.992 -9.198 41.880 1.00 46.25 82 PRO A CA 1
ATOM 700 C C . PRO A 1 82 ? -14.465 -9.336 41.521 1.00 46.25 82 PRO A C 1
ATOM 702 O O . PRO A 1 82 ? -15.169 -8.335 41.316 1.00 46.25 82 PRO A O 1
ATOM 705 N N . SER A 1 83 ? -14.950 -10.569 41.464 1.00 45.06 83 SER A N 1
ATOM 706 C CA . SER A 1 83 ? -16.259 -10.781 42.043 1.00 45.06 83 SER A CA 1
ATOM 707 C C . SER A 1 83 ? -16.126 -10.268 43.473 1.00 45.06 83 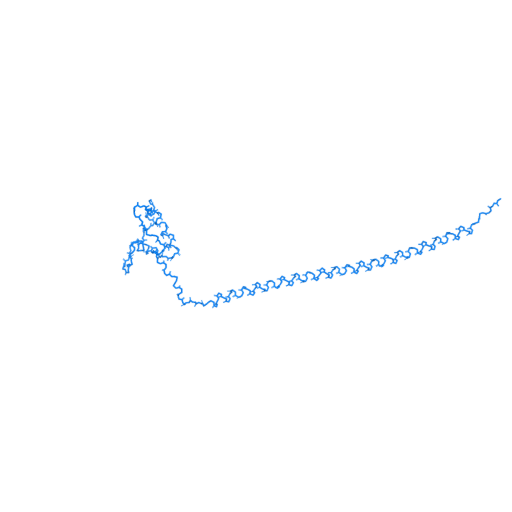SER A C 1
ATOM 709 O O . SER A 1 83 ? -15.876 -11.021 44.407 1.00 45.06 83 SER A O 1
ATOM 711 N N . GLU A 1 84 ? -16.209 -8.950 43.635 1.00 42.44 84 GLU A N 1
ATOM 712 C CA . GLU A 1 84 ? -16.673 -8.311 44.821 1.00 42.44 84 GLU A CA 1
ATOM 713 C C . GLU A 1 84 ? -18.108 -8.832 44.900 1.00 42.44 84 GLU A C 1
ATOM 715 O O . GLU A 1 84 ? -19.066 -8.272 44.388 1.00 42.44 84 GLU A O 1
ATOM 720 N N . THR A 1 85 ? -18.190 -10.035 45.459 1.00 42.78 85 THR A N 1
ATOM 721 C CA . THR A 1 85 ? -19.037 -10.345 46.587 1.00 42.78 85 THR A CA 1
ATOM 722 C C . THR A 1 85 ? -18.492 -9.669 47.852 1.00 42.78 85 THR A C 1
ATOM 724 O O . THR A 1 85 ? -18.805 -10.103 48.952 1.00 42.78 85 THR A O 1
ATOM 727 N N . VAL A 1 86 ? -17.742 -8.559 47.759 1.00 41.47 86 VAL A N 1
ATOM 728 C CA . VAL A 1 86 ? -18.225 -7.405 48.513 1.00 41.47 86 VAL A CA 1
ATOM 729 C C . VAL A 1 86 ? -19.621 -7.234 47.960 1.00 41.47 86 VAL A C 1
ATOM 731 O O . VAL A 1 86 ? -19.752 -7.042 46.754 1.00 41.47 86 VAL A O 1
ATOM 734 N N . PRO A 1 87 ? -20.690 -7.402 48.744 1.00 46.16 87 PRO A N 1
ATOM 735 C CA . PRO A 1 87 ? -21.922 -6.821 48.298 1.00 46.16 87 PRO A CA 1
ATOM 736 C C . PRO A 1 87 ? -21.555 -5.349 48.078 1.00 46.16 87 PRO A C 1
ATOM 738 O O . PRO A 1 87 ? -21.538 -4.558 49.018 1.00 46.16 87 PRO A O 1
ATOM 741 N N . MET A 1 88 ? -21.337 -4.950 46.817 1.00 43.84 88 MET A N 1
ATOM 742 C CA . MET A 1 88 ? -22.028 -3.792 46.302 1.00 43.84 88 MET A CA 1
ATOM 743 C C . MET A 1 88 ? -23.485 -4.132 46.590 1.00 43.84 88 MET A C 1
ATOM 745 O O . MET A 1 88 ? -24.240 -4.587 45.735 1.00 43.84 88 MET A O 1
ATOM 749 N N . ALA A 1 89 ? -23.876 -3.969 47.858 1.00 47.66 89 ALA A N 1
ATOM 750 C CA . ALA A 1 89 ? -25.172 -3.497 48.199 1.00 47.66 89 ALA A CA 1
ATOM 751 C C . ALA A 1 89 ? -25.268 -2.314 47.256 1.00 47.66 89 ALA A C 1
ATOM 753 O O . ALA A 1 89 ? -24.618 -1.296 47.493 1.00 47.66 89 ALA A O 1
ATOM 754 N N . LYS A 1 90 ? -25.948 -2.522 46.110 1.00 50.31 90 LYS A N 1
ATOM 755 C CA . LYS A 1 90 ? -26.574 -1.456 45.334 1.00 50.31 90 LYS A CA 1
ATOM 756 C C . LYS A 1 90 ? -27.006 -0.513 46.444 1.00 50.31 90 LYS A C 1
ATOM 758 O O . LYS A 1 90 ? -27.797 -1.015 47.253 1.00 50.31 90 LYS A O 1
ATOM 763 N N . PRO A 1 91 ? -26.357 0.656 46.653 1.00 49.00 91 PRO A N 1
ATOM 764 C CA . PRO A 1 91 ? -26.532 1.408 47.892 1.00 49.00 91 PRO A CA 1
ATOM 765 C C . PRO A 1 91 ? -28.025 1.493 48.040 1.00 49.00 91 PRO A C 1
ATOM 767 O O . PRO A 1 91 ? -28.620 1.969 47.076 1.00 49.00 91 PRO A O 1
ATOM 770 N N . LYS A 1 92 ? -28.600 0.815 49.057 1.00 58.12 92 LYS A N 1
ATOM 771 C CA . LYS A 1 92 ? -30.017 0.424 49.025 1.00 58.12 92 LYS A CA 1
ATOM 772 C C . LYS A 1 92 ? -30.755 1.719 48.775 1.00 58.12 92 LYS A C 1
ATOM 774 O O . LYS A 1 92 ? -30.795 2.598 49.636 1.00 58.12 92 LYS A O 1
ATOM 779 N N . LEU A 1 93 ? -31.166 1.907 47.526 1.00 62.53 93 LEU A N 1
ATOM 780 C CA . LEU A 1 93 ? -31.668 3.179 47.046 1.00 62.53 93 LEU A CA 1
ATOM 781 C C . LEU A 1 93 ? -33.129 3.057 47.377 1.00 62.53 93 LEU A C 1
ATOM 783 O O . LEU A 1 93 ? -33.961 2.669 46.567 1.00 62.53 93 LEU A O 1
ATOM 787 N N . GLU A 1 94 ? -33.369 3.215 48.673 1.00 68.94 94 GLU A N 1
ATOM 788 C CA . GLU A 1 94 ? -34.677 3.094 49.264 1.00 68.94 94 GLU A CA 1
ATOM 789 C C . GLU A 1 94 ? -35.570 4.077 48.523 1.00 68.94 94 GLU A C 1
ATOM 791 O O . GLU A 1 94 ? -35.154 5.205 48.252 1.00 68.94 94 GLU A O 1
ATOM 796 N N . MET A 1 95 ? -36.780 3.650 48.182 1.00 75.12 95 MET A N 1
ATOM 797 C CA . MET A 1 95 ? -37.713 4.424 47.361 1.00 75.12 95 MET A CA 1
ATOM 798 C C . MET A 1 95 ? -37.860 5.885 47.833 1.00 75.12 95 MET A C 1
ATOM 800 O O . MET A 1 95 ? -37.941 6.804 47.021 1.00 75.12 95 MET A O 1
ATOM 804 N N . ARG A 1 96 ? -37.768 6.117 49.150 1.00 73.62 96 ARG A N 1
ATOM 805 C CA . ARG A 1 96 ? -37.750 7.448 49.785 1.00 73.62 96 ARG A CA 1
ATOM 806 C C . ARG A 1 96 ? -36.644 8.398 49.300 1.00 73.62 96 ARG A C 1
ATOM 808 O O . ARG A 1 96 ? -36.814 9.603 49.401 1.00 73.62 96 ARG A O 1
ATOM 815 N N . HIS A 1 97 ? -35.513 7.879 48.823 1.00 75.44 97 HIS A N 1
ATOM 816 C CA . HIS A 1 97 ? -34.401 8.668 48.283 1.00 75.44 97 HIS A CA 1
ATOM 817 C C . HIS A 1 97 ? -34.537 8.905 46.773 1.00 75.44 97 HIS A C 1
ATOM 819 O O . HIS A 1 97 ? -33.890 9.797 46.233 1.00 75.44 97 HIS A O 1
ATOM 825 N N . LEU A 1 98 ? -35.355 8.100 46.088 1.00 79.44 98 LEU A N 1
ATOM 826 C CA . LEU A 1 98 ? -35.614 8.210 44.651 1.00 79.44 98 LEU A CA 1
ATOM 827 C C . LEU A 1 98 ? -36.806 9.114 44.338 1.00 79.44 98 LEU A C 1
ATOM 829 O O . LEU A 1 98 ? -36.904 9.628 43.224 1.00 79.44 98 LEU A O 1
ATOM 833 N N . MET A 1 99 ? -37.708 9.289 45.303 1.00 84.00 99 MET A N 1
ATOM 834 C CA . MET A 1 99 ? -38.920 10.085 45.164 1.00 84.00 99 MET A CA 1
ATOM 835 C C . MET A 1 99 ? -38.836 11.381 45.960 1.00 84.00 99 MET A C 1
ATOM 837 O O . MET A 1 99 ? -38.453 11.398 47.127 1.00 84.00 99 MET A O 1
ATOM 841 N N . GLN A 1 100 ? -39.255 12.476 45.329 1.00 80.00 100 GLN A N 1
ATOM 842 C CA . GLN A 1 100 ? -39.537 13.721 46.032 1.00 80.00 100 GLN A CA 1
ATOM 843 C C . GLN A 1 100 ? -40.746 13.519 46.960 1.00 80.00 100 GLN A C 1
ATOM 845 O O . GLN A 1 100 ? -41.626 12.704 46.682 1.00 80.00 100 GLN A O 1
ATOM 850 N N . LYS A 1 101 ? -40.807 14.253 48.077 1.00 80.75 101 LYS A N 1
ATOM 851 C CA . LYS A 1 101 ? -41.997 14.254 48.939 1.00 80.75 101 LYS A CA 1
ATOM 852 C C . LYS A 1 101 ? -43.191 14.806 48.157 1.00 80.75 101 LYS A C 1
ATOM 854 O O . LYS A 1 101 ? -43.074 15.861 47.540 1.00 80.75 101 LYS A O 1
ATOM 859 N N . PHE A 1 102 ? -44.313 14.093 48.194 1.00 83.69 102 PHE A N 1
ATOM 860 C CA . PHE A 1 102 ? -45.557 14.547 47.583 1.00 83.69 102 PHE A CA 1
ATOM 861 C C . PHE A 1 102 ? -46.135 15.733 48.368 1.00 83.69 102 PHE A C 1
ATOM 863 O O . PHE A 1 102 ? -46.237 15.658 49.595 1.00 83.69 102 PHE A O 1
ATOM 870 N N . ASP A 1 103 ? -46.513 16.804 47.670 1.00 82.44 103 ASP A N 1
ATOM 871 C CA . ASP A 1 103 ? -47.256 17.930 48.241 1.00 82.44 103 ASP A CA 1
ATOM 872 C C . ASP A 1 103 ? -48.741 17.808 47.862 1.00 82.44 103 ASP A C 1
ATOM 874 O O . ASP A 1 103 ? -49.073 17.954 46.689 1.00 82.44 103 ASP A O 1
ATOM 878 N N . PRO A 1 104 ? -49.660 17.575 48.814 1.00 80.69 104 PRO A N 1
ATOM 879 C CA . PRO A 1 104 ? -51.089 17.477 48.521 1.00 80.69 104 PRO A CA 1
ATOM 880 C C . PRO A 1 104 ? -51.750 18.779 48.046 1.00 80.69 104 PRO A C 1
ATOM 882 O O . PRO A 1 104 ? -52.883 18.728 47.574 1.00 80.69 104 PRO A O 1
ATOM 885 N N . LYS A 1 105 ? -51.110 19.943 48.228 1.00 80.75 105 LYS A N 1
ATOM 886 C CA . LYS A 1 105 ? -51.684 21.250 47.865 1.00 80.75 105 LYS A CA 1
ATOM 887 C C . LYS A 1 105 ? -51.413 21.633 46.414 1.00 80.75 105 LYS A C 1
ATOM 889 O O . LYS A 1 105 ? -52.255 22.277 45.797 1.00 80.75 105 LYS A O 1
ATOM 894 N N . GLU A 1 106 ? -50.252 21.243 45.896 1.00 78.62 106 GLU A N 1
ATOM 895 C CA . GLU A 1 106 ? -49.761 21.639 44.567 1.00 78.62 106 GLU A CA 1
ATOM 896 C C . GLU A 1 106 ? -49.409 20.439 43.670 1.00 78.62 106 GLU A C 1
ATOM 898 O O . GLU A 1 106 ? -49.219 20.595 42.466 1.00 78.62 106 GLU A O 1
ATOM 903 N N . GLY A 1 107 ? -49.307 19.236 44.235 1.00 80.75 107 GLY A N 1
ATOM 904 C CA . GLY A 1 107 ? -48.842 18.042 43.541 1.00 80.75 107 GLY A CA 1
ATOM 905 C C . GLY A 1 107 ? -49.936 17.320 42.760 1.00 80.75 107 GLY A C 1
ATOM 906 O O . GLY A 1 107 ? -50.996 16.985 43.288 1.00 80.75 107 GLY A O 1
ATOM 907 N N . ASP A 1 108 ? -49.629 16.987 41.507 1.00 85.50 108 ASP A N 1
ATOM 908 C CA . ASP A 1 108 ? -50.431 16.073 40.696 1.00 85.50 108 ASP A CA 1
ATOM 909 C C . ASP A 1 108 ? -50.214 14.622 41.161 1.00 85.50 108 ASP A C 1
ATOM 911 O O . ASP A 1 108 ? -49.123 14.051 41.034 1.00 85.50 108 ASP A O 1
ATOM 915 N N . VAL A 1 109 ? -51.274 14.023 41.709 1.00 85.06 109 VAL A N 1
ATOM 916 C CA . VAL A 1 109 ? -51.285 12.636 42.196 1.00 85.06 109 VAL A CA 1
ATOM 917 C C . VAL A 1 109 ? -50.968 11.653 41.069 1.00 85.06 109 VAL A C 1
ATOM 919 O O . VAL A 1 109 ? -50.200 10.715 41.274 1.00 85.06 109 VAL A O 1
ATOM 922 N N . SER A 1 110 ? -51.508 11.869 39.871 1.00 85.19 110 SER A N 1
ATOM 923 C CA . SER A 1 110 ? -51.324 10.966 38.732 1.00 85.19 110 SER A CA 1
ATOM 924 C C . SER A 1 110 ? -49.861 10.945 38.300 1.00 85.19 110 SER A C 1
ATOM 926 O O . SER A 1 110 ? -49.265 9.877 38.134 1.00 85.19 110 SER A O 1
ATOM 928 N N . LEU A 1 111 ? -49.244 12.127 38.204 1.00 86.25 111 LEU A N 1
ATOM 929 C CA . LEU A 1 111 ? -47.824 12.264 37.885 1.00 86.25 111 LEU A CA 1
ATOM 930 C C . LEU A 1 111 ? -46.938 11.597 38.945 1.00 86.25 111 LEU A C 1
ATOM 932 O O . LEU A 1 111 ? -45.976 10.904 38.604 1.00 86.25 111 LEU A O 1
ATOM 936 N N . TYR A 1 112 ? -47.276 11.767 40.224 1.00 87.38 112 TYR A N 1
ATOM 937 C CA . TYR A 1 112 ? -46.547 11.147 41.327 1.00 87.38 112 TYR A CA 1
ATOM 938 C C . TYR A 1 112 ? -46.554 9.614 41.237 1.00 87.38 112 TYR A C 1
ATOM 940 O O . TYR A 1 112 ? -45.505 8.981 41.373 1.00 87.38 112 TYR A O 1
ATOM 948 N N . LEU A 1 113 ? -47.707 9.009 40.932 1.00 86.75 113 LEU A N 1
ATOM 949 C CA . LEU A 1 113 ? -47.834 7.555 40.802 1.00 86.75 113 LEU A CA 1
ATOM 950 C C . LEU A 1 113 ? -47.081 6.996 39.584 1.00 86.75 113 LEU A C 1
ATOM 952 O O . LEU A 1 113 ? -46.437 5.953 39.697 1.00 86.75 113 LEU A O 1
ATOM 956 N N . VAL A 1 114 ? -47.090 7.697 38.445 1.00 86.69 114 VAL A N 1
ATOM 957 C CA . VAL A 1 114 ? -46.321 7.298 37.247 1.00 86.69 114 VAL A CA 1
ATOM 958 C C . VAL A 1 114 ? -44.815 7.343 37.516 1.00 86.69 114 VAL A C 1
ATOM 960 O O . VAL A 1 114 ? -44.069 6.440 37.122 1.00 86.69 114 VAL A O 1
ATOM 963 N N . LEU A 1 115 ? -44.345 8.387 38.205 1.00 87.06 115 LEU A N 1
ATOM 964 C CA . LEU A 1 115 ? -42.942 8.505 38.594 1.00 87.06 115 LEU A CA 1
ATOM 965 C C . LEU A 1 115 ? -42.545 7.406 39.581 1.00 87.06 115 LEU A C 1
ATOM 967 O O . LEU A 1 115 ? -41.488 6.796 39.401 1.00 87.06 115 LEU A O 1
ATOM 971 N N . PHE A 1 116 ? -43.406 7.110 40.556 1.00 87.81 116 PHE A N 1
ATOM 972 C CA . PHE A 1 116 ? -43.217 6.006 41.490 1.00 87.81 116 PHE A CA 1
ATOM 973 C C . PHE A 1 116 ? -43.090 4.666 40.763 1.00 87.81 116 PHE A C 1
ATOM 975 O O . PHE A 1 116 ? -42.102 3.966 40.965 1.00 87.81 116 PHE A O 1
ATOM 982 N N . GLU A 1 117 ? -44.019 4.330 39.865 1.00 86.94 117 GLU A N 1
ATOM 983 C CA . GLU A 1 117 ? -43.978 3.087 39.087 1.00 86.94 117 GLU A CA 1
ATOM 984 C C . GLU A 1 117 ? -42.680 2.976 38.274 1.00 86.94 117 GLU A C 1
ATOM 986 O O . GLU A 1 117 ? -42.013 1.936 38.278 1.00 86.94 117 GLU A O 1
ATOM 991 N N . ARG A 1 118 ? -42.272 4.064 37.608 1.00 89.06 118 ARG A N 1
ATOM 992 C CA . ARG A 1 118 ? -41.026 4.089 36.837 1.00 89.06 118 ARG A CA 1
ATOM 993 C C . ARG A 1 118 ? -39.814 3.838 37.730 1.00 89.06 118 ARG A C 1
ATOM 995 O O . ARG A 1 118 ? -38.933 3.079 37.331 1.00 89.06 118 ARG A O 1
ATOM 1002 N N . GLN A 1 119 ? -39.743 4.447 38.916 1.00 86.81 119 GLN A N 1
ATOM 1003 C CA . GLN A 1 119 ? -38.641 4.187 39.847 1.00 86.81 119 GLN A CA 1
ATOM 1004 C C . GLN A 1 119 ? -38.708 2.771 40.423 1.00 86.81 119 GLN A C 1
ATOM 1006 O O . GLN A 1 119 ? -37.681 2.102 40.473 1.00 86.81 119 GLN A O 1
ATOM 1011 N N . ALA A 1 120 ? -39.895 2.278 40.780 1.00 84.44 120 ALA A N 1
ATOM 1012 C CA . ALA A 1 120 ? -40.087 0.952 41.361 1.00 84.44 120 ALA A CA 1
ATOM 1013 C C . ALA A 1 120 ? -39.646 -0.147 40.389 1.00 84.44 120 ALA A C 1
ATOM 1015 O O . ALA A 1 120 ? -38.951 -1.078 40.790 1.00 84.44 120 ALA A O 1
ATOM 1016 N N . ARG A 1 121 ? -39.944 0.022 39.093 1.00 84.38 121 ARG A N 1
ATOM 1017 C CA . ARG A 1 121 ? -39.426 -0.835 38.017 1.00 84.38 121 ARG A CA 1
ATOM 1018 C C . ARG A 1 121 ? -37.908 -0.715 37.855 1.00 84.38 121 ARG A C 1
ATOM 1020 O O . ARG A 1 121 ? -37.246 -1.729 37.672 1.00 84.38 121 ARG A O 1
ATOM 1027 N N . ARG A 1 122 ? -37.339 0.497 37.941 1.00 82.62 122 ARG A N 1
ATOM 1028 C CA . ARG A 1 122 ? -35.880 0.726 37.823 1.00 82.62 122 ARG A CA 1
ATOM 1029 C C . ARG A 1 122 ? -35.072 0.077 38.944 1.00 82.62 122 ARG A C 1
ATOM 1031 O O . ARG A 1 122 ? -33.938 -0.318 38.695 1.00 82.62 122 ARG A O 1
ATOM 1038 N N . VAL A 1 123 ? -35.624 -0.000 40.155 1.00 82.50 123 VAL A N 1
ATOM 1039 C CA . VAL A 1 123 ? -34.985 -0.662 41.306 1.00 82.50 123 VAL A CA 1
ATOM 1040 C C . VAL A 1 123 ? -35.541 -2.054 41.608 1.00 82.50 123 VAL A C 1
ATOM 1042 O O . VAL A 1 123 ? -35.211 -2.621 42.645 1.00 82.50 123 VAL A O 1
ATOM 1045 N N . GLU A 1 124 ? -36.337 -2.619 40.695 1.00 83.62 124 GLU A N 1
ATOM 1046 C CA . GLU A 1 124 ? -36.843 -3.999 40.760 1.00 83.62 124 GLU A CA 1
ATOM 1047 C C . GLU A 1 124 ? -37.614 -4.312 42.062 1.00 83.62 124 GLU A C 1
ATOM 1049 O O . GLU A 1 124 ? -37.540 -5.418 42.599 1.00 83.62 124 GLU A O 1
ATOM 1054 N N . ILE A 1 125 ? -38.374 -3.342 42.586 1.00 80.75 125 ILE A N 1
ATOM 1055 C CA . ILE A 1 125 ? -39.250 -3.565 43.744 1.00 80.75 125 ILE A CA 1
ATOM 1056 C C . ILE A 1 125 ? -40.429 -4.439 43.309 1.00 80.75 125 ILE A C 1
ATOM 1058 O O . ILE A 1 125 ? -41.133 -4.110 42.353 1.00 80.75 125 ILE A O 1
ATOM 1062 N N . ASN A 1 126 ? -40.683 -5.519 44.052 1.00 80.81 126 ASN A N 1
ATOM 1063 C CA . ASN A 1 126 ? -41.824 -6.401 43.815 1.00 80.81 126 ASN A CA 1
ATOM 1064 C C . ASN A 1 126 ? -43.151 -5.621 43.930 1.00 80.81 126 ASN A C 1
ATOM 1066 O O . ASN A 1 126 ? -43.360 -4.928 44.931 1.00 80.81 126 ASN A O 1
ATOM 1070 N N . GLU A 1 127 ? -44.037 -5.760 42.935 1.00 81.81 127 GLU A N 1
ATOM 1071 C CA . GLU A 1 127 ? -45.370 -5.131 42.863 1.00 81.81 127 GLU A CA 1
ATOM 1072 C C . GLU A 1 127 ? -46.183 -5.322 44.153 1.00 81.81 127 GLU A C 1
ATOM 1074 O O . GLU A 1 127 ? -46.827 -4.381 44.622 1.00 81.81 127 GLU A O 1
ATOM 1079 N N . ASP A 1 128 ? -46.061 -6.484 44.802 1.00 80.88 128 ASP A N 1
ATOM 1080 C CA . ASP A 1 128 ? -46.740 -6.787 46.071 1.00 80.88 128 ASP A CA 1
ATOM 1081 C C . ASP A 1 128 ? -46.350 -5.836 47.213 1.00 80.88 128 ASP A C 1
ATOM 1083 O O . ASP A 1 128 ? -47.111 -5.632 48.159 1.00 80.88 128 ASP A O 1
ATOM 1087 N N . SER A 1 129 ? -45.168 -5.224 47.123 1.00 78.19 129 SER A N 1
ATOM 1088 C CA . SER A 1 129 ? -44.642 -4.300 48.127 1.00 78.19 129 SER A CA 1
ATOM 1089 C C . SER A 1 129 ? -44.819 -2.823 47.761 1.00 78.19 129 SER A C 1
ATOM 1091 O O . SER A 1 129 ? -44.485 -1.959 48.571 1.00 78.19 129 SER A O 1
ATOM 1093 N N . TRP A 1 130 ? -45.359 -2.488 46.581 1.00 85.19 130 TRP A N 1
ATOM 1094 C CA . TRP A 1 130 ? -45.472 -1.095 46.117 1.00 85.19 130 TRP A CA 1
ATOM 1095 C C . TRP A 1 130 ? -46.326 -0.230 47.046 1.00 85.19 130 TRP A C 1
ATOM 1097 O O . TRP A 1 130 ? -45.945 0.892 47.373 1.00 85.19 130 TRP A O 1
ATOM 1107 N N . VAL A 1 131 ? -47.447 -0.771 47.531 1.00 79.88 131 VAL A N 1
ATOM 1108 C CA . VAL A 1 131 ? -48.354 -0.069 48.454 1.00 79.88 131 VAL A CA 1
ATOM 1109 C C . VAL A 1 131 ? -47.656 0.255 49.778 1.00 79.88 131 VAL A C 1
ATOM 1111 O O . VAL A 1 131 ? -47.778 1.370 50.280 1.00 79.88 131 VAL A O 1
ATOM 1114 N N . SER A 1 132 ? -46.864 -0.675 50.315 1.00 79.75 132 SER A N 1
ATOM 1115 C CA . SER A 1 132 ? -46.104 -0.461 51.553 1.00 79.75 132 SER A CA 1
ATOM 1116 C C . SER A 1 132 ? -45.061 0.650 51.396 1.00 79.75 132 SER A C 1
ATOM 1118 O O . SER A 1 132 ? -44.932 1.503 52.276 1.00 79.75 132 SER A O 1
ATOM 1120 N N . HIS A 1 133 ? -44.387 0.698 50.241 1.00 79.44 133 HIS A N 1
ATOM 1121 C CA . HIS A 1 133 ? -43.424 1.754 49.912 1.00 79.44 133 HIS A CA 1
ATOM 1122 C C . HIS A 1 133 ? -44.092 3.123 49.696 1.00 79.44 133 HIS A C 1
ATOM 1124 O O . HIS A 1 133 ? -43.513 4.135 50.082 1.00 79.44 133 HIS A O 1
ATOM 1130 N N . LEU A 1 134 ? -45.305 3.172 49.131 1.00 78.69 134 LEU A N 1
ATOM 1131 C CA . LEU A 1 134 ? -46.081 4.412 48.966 1.00 78.69 134 LEU A CA 1
ATOM 1132 C C . LEU A 1 134 ? -46.572 4.986 50.296 1.00 78.69 134 LEU A C 1
ATOM 1134 O O . LEU A 1 134 ? -46.572 6.198 50.487 1.00 78.69 134 LEU A O 1
ATOM 1138 N N . ILE A 1 135 ? -46.985 4.118 51.221 1.00 76.06 135 ILE A N 1
ATOM 1139 C CA . ILE A 1 135 ? -47.528 4.518 52.527 1.00 76.06 135 ILE A CA 1
ATOM 1140 C C . ILE A 1 135 ? -46.398 4.784 53.547 1.00 76.06 135 ILE A C 1
ATOM 1142 O O . ILE A 1 135 ? -46.654 5.238 54.661 1.00 76.06 135 ILE A O 1
ATOM 1146 N N . GLY A 1 136 ? -45.133 4.537 53.178 1.00 66.50 136 GLY A N 1
ATOM 1147 C CA . GLY A 1 136 ? -43.978 4.730 54.061 1.00 66.50 136 GLY A CA 1
ATOM 1148 C C . GLY A 1 136 ? -43.998 3.806 55.282 1.00 66.50 136 GLY A C 1
ATOM 1149 O O . GLY A 1 136 ? -43.428 4.134 56.321 1.00 66.50 136 GLY A O 1
ATOM 1150 N N . ARG A 1 137 ? -44.700 2.673 55.179 1.00 52.06 137 ARG A N 1
ATOM 1151 C CA . ARG A 1 137 ? -44.844 1.690 56.250 1.00 52.06 137 ARG A CA 1
ATOM 1152 C C . ARG A 1 137 ? -43.866 0.549 55.996 1.00 52.06 137 ARG A C 1
ATOM 1154 O O . ARG A 1 137 ? -44.158 -0.361 55.223 1.00 52.06 137 ARG A O 1
ATOM 1161 N N . ASP A 1 138 ? -42.734 0.582 56.693 1.00 45.94 138 ASP A N 1
ATOM 1162 C CA . ASP A 1 138 ? -41.895 -0.598 56.909 1.00 45.94 138 ASP A CA 1
ATOM 1163 C C . ASP A 1 138 ? -42.690 -1.584 57.777 1.00 45.94 138 ASP A C 1
ATOM 1165 O O . ASP A 1 138 ? -42.625 -1.554 59.004 1.00 45.94 138 ASP A O 1
ATOM 1169 N N . VAL A 1 139 ? -43.542 -2.402 57.160 1.00 39.97 139 VAL A N 1
ATOM 1170 C CA . VAL A 1 139 ? -44.366 -3.378 57.882 1.00 39.97 139 VAL A CA 1
ATOM 1171 C C . VAL A 1 139 ? -43.972 -4.778 57.442 1.00 39.97 139 VAL A C 1
ATOM 1173 O O . VAL A 1 139 ? -44.396 -5.284 56.408 1.00 39.97 139 VAL A O 1
ATOM 1176 N N . THR A 1 140 ? -43.167 -5.415 58.290 1.00 41.16 140 THR A N 1
ATOM 1177 C CA . THR A 1 140 ? -42.849 -6.848 58.332 1.00 41.16 140 THR A CA 1
ATOM 1178 C C . THR A 1 140 ? -44.029 -7.703 58.821 1.00 41.16 140 THR A C 1
ATOM 1180 O O . THR A 1 140 ? -43.831 -8.713 59.488 1.00 41.16 140 THR A O 1
ATOM 1183 N N . ALA A 1 141 ? -45.270 -7.343 58.495 1.00 40.34 141 ALA A N 1
ATOM 1184 C CA . ALA A 1 141 ? -46.441 -8.116 58.900 1.00 40.34 141 ALA A CA 1
ATOM 1185 C C . ALA A 1 141 ? -47.472 -8.194 57.766 1.00 40.34 141 ALA A C 1
ATOM 1187 O O . ALA A 1 141 ? -48.040 -7.183 57.359 1.00 40.34 141 ALA A O 1
ATOM 1188 N N . ASP A 1 142 ? -47.644 -9.417 57.259 1.00 44.44 142 ASP A N 1
ATOM 1189 C CA . ASP A 1 142 ? -48.740 -9.937 56.436 1.00 44.44 142 ASP A CA 1
ATOM 1190 C C . ASP A 1 142 ? -49.533 -8.927 55.600 1.00 44.44 142 ASP A C 1
ATOM 1192 O O . ASP A 1 142 ? -50.550 -8.373 56.014 1.00 44.44 142 ASP A O 1
ATOM 1196 N N . CYS A 1 143 ? -49.129 -8.788 54.339 1.00 43.47 143 CYS A N 1
ATOM 1197 C CA . CYS A 1 143 ? -49.975 -8.239 53.282 1.00 43.47 143 CYS A CA 1
ATOM 1198 C C . CYS A 1 143 ? -50.300 -9.321 52.239 1.00 43.47 143 CYS A C 1
ATOM 1200 O O . CYS A 1 143 ? -50.188 -9.101 51.036 1.00 43.47 143 CYS A O 1
ATOM 1202 N N . GLN A 1 144 ? -50.737 -10.503 52.686 1.00 44.31 144 GLN A N 1
ATOM 1203 C CA . GLN A 1 144 ? -51.399 -11.485 51.820 1.00 44.31 144 GLN A CA 1
ATOM 1204 C C . GLN A 1 144 ? -52.822 -10.996 51.498 1.00 44.31 144 GLN A C 1
ATOM 1206 O O . GLN A 1 144 ? -53.798 -11.449 52.086 1.00 44.31 144 GLN A O 1
ATOM 1211 N N . GLY A 1 145 ? -52.971 -10.024 50.593 1.00 46.88 145 GLY A N 1
ATOM 1212 C CA . GLY A 1 145 ? -54.319 -9.656 50.135 1.00 46.88 145 GLY A CA 1
ATOM 1213 C C . GLY A 1 145 ? -54.490 -8.392 49.300 1.00 46.88 145 GLY A C 1
ATOM 1214 O O . GLY A 1 145 ? -55.505 -8.277 48.617 1.00 46.88 145 GLY A O 1
ATOM 1215 N N . VAL A 1 146 ? -53.534 -7.457 49.289 1.00 48.81 146 VAL A N 1
ATOM 1216 C CA . VAL A 1 146 ? -53.752 -6.129 48.664 1.00 48.81 146 VAL A CA 1
ATOM 1217 C C . VAL A 1 146 ? -53.119 -5.995 47.263 1.00 48.81 146 VAL A C 1
ATOM 1219 O O . VAL A 1 146 ? -53.431 -5.064 46.525 1.00 48.81 146 VAL A O 1
ATOM 1222 N N . GLY A 1 147 ? -52.317 -6.970 46.818 1.00 42.84 147 GLY A N 1
ATOM 1223 C CA . GLY A 1 147 ? -51.524 -6.901 45.575 1.00 42.84 147 GLY A CA 1
ATOM 1224 C C . GLY A 1 147 ? -52.289 -6.884 44.238 1.00 42.84 147 GLY A C 1
ATOM 1225 O O . GLY A 1 147 ? -51.671 -6.772 43.186 1.00 42.84 147 GLY A O 1
ATOM 1226 N N . ARG A 1 148 ? -53.629 -6.969 44.208 1.00 47.56 148 ARG A N 1
ATOM 1227 C CA . ARG A 1 148 ? -54.388 -7.142 42.944 1.00 47.56 148 ARG A CA 1
ATOM 1228 C C . ARG A 1 148 ? -55.038 -5.891 42.334 1.00 47.56 148 ARG A C 1
ATOM 1230 O O . ARG A 1 148 ? -55.822 -6.041 41.396 1.00 47.56 148 ARG A O 1
ATOM 1237 N N . SER A 1 149 ? -54.737 -4.670 42.790 1.00 49.28 149 SER A N 1
ATOM 1238 C CA . SER A 1 149 ? -55.477 -3.486 42.295 1.00 49.28 149 SER A CA 1
ATOM 1239 C C . SER A 1 149 ? -54.689 -2.214 41.975 1.00 49.28 149 SER A C 1
ATOM 1241 O O . SER A 1 149 ? -55.329 -1.200 41.710 1.00 49.28 149 SER A O 1
ATOM 1243 N N . PHE A 1 150 ? -53.357 -2.225 41.859 1.00 49.16 150 PHE A N 1
ATOM 1244 C CA . PHE A 1 150 ? -52.662 -1.001 41.416 1.00 49.16 150 PHE A CA 1
ATOM 1245 C C . PHE A 1 150 ? -53.044 -0.598 39.976 1.00 49.16 150 PHE A C 1
ATOM 1247 O O . PHE A 1 150 ? -53.334 0.563 39.701 1.00 49.16 150 PHE A O 1
ATOM 1254 N N . LYS A 1 151 ? -53.223 -1.585 39.084 1.00 48.12 151 LYS A N 1
ATOM 1255 C CA . LYS A 1 151 ? -53.719 -1.358 37.711 1.00 48.12 151 LYS A CA 1
ATOM 1256 C C . LYS A 1 151 ? -55.153 -0.818 37.635 1.00 48.12 151 LYS A C 1
ATOM 1258 O O . LYS A 1 151 ? -55.520 -0.265 36.610 1.00 48.12 151 LYS A O 1
ATOM 1263 N N . ARG A 1 152 ? -55.968 -0.970 38.688 1.00 51.00 152 ARG A N 1
ATOM 1264 C CA . ARG A 1 152 ? -57.337 -0.418 38.733 1.00 51.00 152 ARG A CA 1
ATOM 1265 C C . ARG A 1 152 ? -57.375 1.045 39.174 1.00 51.00 152 ARG A C 1
ATOM 1267 O O . ARG A 1 152 ? -58.329 1.731 38.839 1.00 51.00 152 ARG A O 1
ATOM 1274 N N . LEU A 1 153 ? -56.357 1.509 39.898 1.00 49.06 153 LEU A N 1
ATOM 1275 C CA . LEU A 1 153 ? -56.260 2.886 40.389 1.00 49.06 153 LEU A CA 1
ATOM 1276 C C . LEU A 1 153 ? -55.692 3.858 39.343 1.00 49.06 153 LEU A C 1
ATOM 1278 O O . LEU A 1 153 ? -55.998 5.038 39.403 1.00 49.06 153 LEU A O 1
ATOM 1282 N N . LEU A 1 154 ? -54.919 3.360 38.372 1.00 46.88 154 LEU A N 1
ATOM 1283 C CA . LEU A 1 154 ? -54.391 4.140 37.240 1.00 46.88 154 LEU A CA 1
ATOM 1284 C C . LEU A 1 154 ? -55.304 4.124 35.997 1.00 46.88 154 LEU A C 1
ATOM 1286 O O . LEU A 1 154 ? -54.936 4.667 34.962 1.00 46.88 154 LEU A O 1
ATOM 1290 N N . ALA A 1 155 ? -56.460 3.455 36.074 1.00 45.53 155 ALA A N 1
ATOM 1291 C CA . ALA A 1 155 ? -57.408 3.306 34.965 1.00 45.53 155 ALA A CA 1
ATOM 1292 C C . ALA A 1 155 ? -58.632 4.242 35.067 1.00 45.53 155 ALA A C 1
ATOM 1294 O O . ALA A 1 155 ? -59.609 4.024 34.351 1.00 45.53 155 ALA A O 1
ATOM 1295 N N . TYR A 1 156 ? -58.585 5.239 35.957 1.00 42.00 156 TYR A N 1
ATOM 1296 C C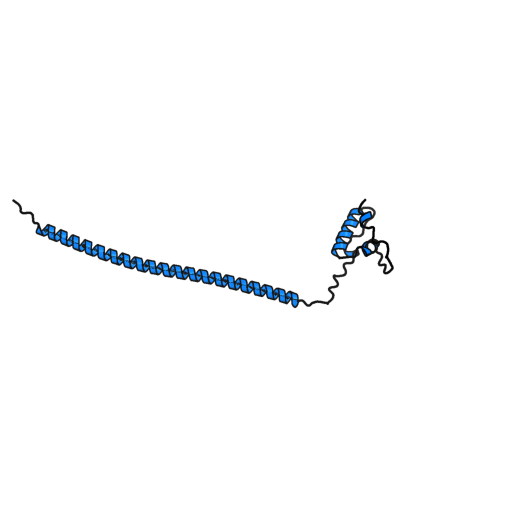A . TYR A 1 156 ? -59.540 6.350 36.026 1.00 42.00 156 TYR A CA 1
ATOM 1297 C C . TYR A 1 156 ? -58.874 7.643 35.572 1.00 42.00 156 TYR A C 1
ATOM 1299 O O . TYR A 1 156 ? -57.727 7.879 36.013 1.00 42.00 156 TYR A O 1
#

Secondary structure (DSSP, 8-state):
-----HHHHHHHHHHHHHHHHHHHHHHHHHHHHHHHHHHHHHHHHHHHHHHHHHHHHHHHHHHHHHHHHHHHHHHHHHHHS----S--------HHHHSPPP-TTT--HHHHHHHHHHHHHHTT--GGGHHHHHHT----S--TT-TT-HHHHS--